Protein AF-A0A4P9VRF8-F1 (afdb_monomer_lite)

Organism: NCBI:txid202772

Foldseek 3Di:
DDQPPPQQDPLLVVLLVVQVVVQVVCCVPPVDGDQAAEDAPVSVVSNVVSVVVVVDDDQDDRVNHGYDYPPPPD

pLDDT: mean 77.11, std 12.26, range [41.97, 89.56]

Sequence (74 aa):
MEICRTFLSKKSAKTIHRAQQYIHYYQLAKKRRPPCITVHPDEYQALKNDMAQCHHQPPFTLQGVPVKAVNTVH

Structure (mmCIF, N/CA/C/O backbone):
data_AF-A0A4P9VRF8-F1
#
_entry.id   AF-A0A4P9VRF8-F1
#
loop_
_atom_site.group_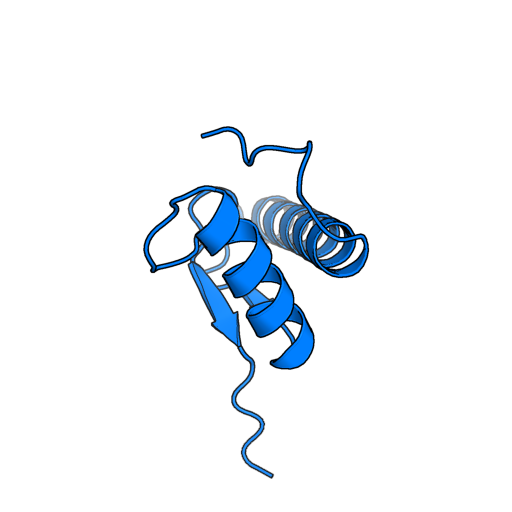PDB
_atom_site.id
_atom_site.type_symbol
_atom_site.label_atom_id
_atom_site.label_alt_id
_atom_site.label_comp_id
_atom_site.label_asym_id
_atom_site.label_entity_id
_atom_site.label_seq_id
_atom_site.pdbx_PDB_ins_code
_atom_site.Cartn_x
_atom_site.Cartn_y
_atom_site.Cartn_z
_atom_site.occupancy
_atom_site.B_iso_or_equiv
_atom_site.auth_seq_id
_atom_site.auth_comp_id
_atom_site.auth_asym_id
_atom_site.auth_atom_id
_atom_site.pdbx_PDB_model_num
ATOM 1 N N . MET A 1 1 ? 11.069 -0.747 9.679 1.00 43.81 1 MET A N 1
ATOM 2 C CA . MET A 1 1 ? 11.611 -1.270 8.408 1.00 43.81 1 MET A CA 1
ATOM 3 C C . MET A 1 1 ? 11.602 -0.134 7.404 1.00 43.81 1 MET A C 1
ATOM 5 O O . MET A 1 1 ? 10.529 0.281 6.980 1.00 43.81 1 MET A O 1
ATOM 9 N N . GLU A 1 2 ? 12.775 0.434 7.135 1.00 46.47 2 GLU A N 1
ATOM 10 C CA . GLU A 1 2 ? 12.963 1.500 6.149 1.00 46.47 2 GLU A CA 1
ATOM 11 C C . GLU A 1 2 ? 13.035 0.884 4.753 1.00 46.47 2 GLU A C 1
ATOM 13 O O . GLU A 1 2 ? 13.901 0.066 4.469 1.00 46.47 2 GLU A O 1
ATOM 18 N N . ILE A 1 3 ? 12.091 1.256 3.892 1.00 56.81 3 ILE A N 1
ATOM 19 C CA . ILE A 1 3 ? 12.156 0.952 2.463 1.00 56.81 3 ILE A CA 1
ATOM 20 C C . ILE A 1 3 ? 13.355 1.739 1.924 1.00 56.81 3 ILE A C 1
ATOM 22 O O . ILE A 1 3 ? 13.400 2.954 2.133 1.00 56.81 3 ILE A O 1
ATOM 26 N N . CYS A 1 4 ? 14.316 1.082 1.268 1.00 54.72 4 CYS A N 1
ATOM 27 C CA . CYS A 1 4 ? 15.479 1.743 0.674 1.00 54.72 4 CYS A CA 1
ATOM 28 C C . CYS A 1 4 ? 15.014 2.830 -0.309 1.00 54.72 4 CYS A C 1
ATOM 30 O O . CYS A 1 4 ? 14.672 2.559 -1.459 1.00 54.72 4 CYS A O 1
ATOM 32 N N . ARG A 1 5 ? 14.978 4.085 0.156 1.00 54.69 5 ARG A N 1
ATOM 33 C CA . ARG A 1 5 ? 14.507 5.246 -0.618 1.00 54.69 5 ARG A CA 1
ATOM 34 C C . ARG A 1 5 ? 15.327 5.489 -1.886 1.00 54.69 5 ARG A C 1
ATOM 36 O O . ARG A 1 5 ? 14.849 6.171 -2.782 1.00 54.69 5 ARG A O 1
ATOM 43 N N . THR A 1 6 ? 16.530 4.928 -1.961 1.00 56.47 6 THR A N 1
ATOM 44 C CA . THR A 1 6 ? 17.503 5.117 -3.039 1.00 56.47 6 THR A CA 1
ATOM 45 C C . THR A 1 6 ? 17.140 4.420 -4.351 1.00 56.47 6 THR A C 1
ATOM 47 O O . THR A 1 6 ? 17.660 4.829 -5.382 1.00 56.47 6 THR A O 1
ATOM 50 N N . PHE A 1 7 ? 16.243 3.425 -4.343 1.00 60.00 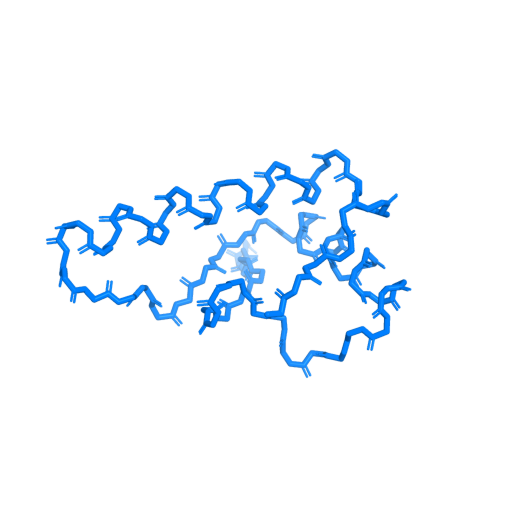7 PHE A N 1
ATOM 51 C CA . PHE A 1 7 ? 15.914 2.643 -5.547 1.00 60.00 7 PHE A CA 1
ATOM 52 C C . PHE A 1 7 ? 14.457 2.737 -5.996 1.00 60.00 7 PHE A C 1
ATOM 54 O O . PHE A 1 7 ? 14.129 2.198 -7.040 1.00 60.00 7 PHE A O 1
ATOM 61 N N . LEU A 1 8 ? 13.590 3.450 -5.268 1.00 67.44 8 LEU A N 1
ATOM 62 C CA . LEU A 1 8 ? 12.172 3.531 -5.617 1.00 67.44 8 LEU A CA 1
ATOM 63 C C . LEU A 1 8 ? 11.943 4.357 -6.890 1.00 67.44 8 LEU A C 1
ATOM 65 O O . LEU A 1 8 ? 12.144 5.574 -6.909 1.00 67.44 8 LEU A O 1
ATOM 69 N N . SER A 1 9 ? 11.394 3.724 -7.924 1.00 73.81 9 SER A N 1
ATOM 70 C CA . SER A 1 9 ? 10.845 4.422 -9.085 1.00 73.81 9 SER A CA 1
ATOM 71 C C . SER A 1 9 ? 9.804 5.473 -8.681 1.00 73.81 9 SER A C 1
ATOM 73 O O . SER A 1 9 ? 9.031 5.291 -7.736 1.00 73.81 9 SER A O 1
ATOM 75 N N . LYS A 1 10 ? 9.698 6.563 -9.460 1.00 77.56 10 LYS A N 1
ATOM 76 C CA . LYS A 1 10 ? 8.709 7.643 -9.237 1.00 77.56 10 LYS A CA 1
ATOM 77 C C . LYS A 1 10 ? 7.276 7.113 -9.075 1.00 77.56 10 LYS A C 1
ATOM 79 O O . LYS A 1 10 ? 6.508 7.655 -8.281 1.00 77.56 10 LYS A O 1
ATOM 84 N N . LYS A 1 11 ? 6.925 6.046 -9.809 1.00 76.94 11 LYS A N 1
ATOM 85 C CA . LYS A 1 11 ? 5.634 5.348 -9.687 1.00 76.94 11 LYS A CA 1
ATOM 86 C C . LYS A 1 11 ? 5.466 4.734 -8.294 1.00 76.94 11 LYS A C 1
ATOM 88 O O . LYS A 1 11 ? 4.518 5.078 -7.598 1.00 76.94 11 LYS A O 1
ATOM 93 N N . SER A 1 12 ? 6.423 3.926 -7.847 1.00 78.69 12 SER A N 1
ATOM 94 C CA . SER A 1 12 ? 6.404 3.270 -6.535 1.00 78.69 12 SER A CA 1
ATOM 95 C C . SER A 1 12 ? 6.410 4.269 -5.379 1.00 78.69 12 SER A C 1
ATOM 97 O O . SER A 1 12 ? 5.643 4.112 -4.432 1.00 78.69 12 SER A O 1
ATOM 99 N N . ALA A 1 13 ? 7.176 5.359 -5.485 1.00 81.38 13 ALA A N 1
ATOM 100 C CA . ALA A 1 13 ? 7.162 6.446 -4.504 1.00 81.38 13 ALA A CA 1
ATOM 101 C C . ALA A 1 13 ? 5.771 7.095 -4.374 1.00 81.38 13 ALA A C 1
ATOM 103 O O . ALA A 1 13 ? 5.280 7.302 -3.261 1.00 81.38 13 ALA A O 1
ATOM 104 N N . LYS A 1 14 ? 5.097 7.360 -5.501 1.00 84.69 14 LYS A N 1
ATOM 105 C CA . LYS A 1 14 ? 3.726 7.894 -5.518 1.00 84.69 14 LYS A CA 1
ATOM 106 C C . LYS A 1 14 ? 2.732 6.915 -4.892 1.00 84.69 14 LYS A C 1
ATOM 108 O O . LYS A 1 14 ? 1.877 7.335 -4.111 1.00 84.69 14 LYS A O 1
ATOM 113 N N . THR A 1 15 ? 2.860 5.623 -5.186 1.00 82.88 15 THR A N 1
ATOM 114 C CA . THR A 1 15 ? 2.005 4.580 -4.609 1.00 82.88 15 THR A CA 1
ATOM 115 C C . THR A 1 15 ? 2.200 4.460 -3.102 1.00 82.88 15 THR A C 1
ATOM 117 O O . THR A 1 15 ? 1.219 4.412 -2.364 1.00 82.88 15 THR A O 1
ATOM 120 N N . ILE A 1 16 ? 3.447 4.494 -2.621 1.00 83.62 16 ILE A N 1
ATOM 121 C CA . ILE A 1 16 ? 3.763 4.488 -1.187 1.00 83.62 16 ILE A CA 1
ATOM 122 C C . ILE A 1 16 ? 3.166 5.716 -0.503 1.00 83.62 16 ILE A C 1
ATOM 124 O O . ILE A 1 16 ? 2.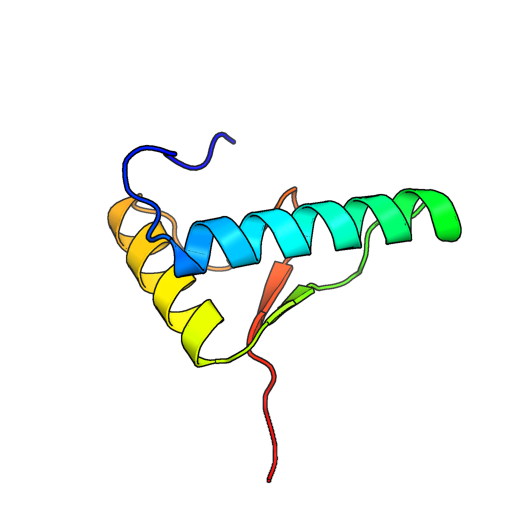547 5.581 0.549 1.00 83.62 16 ILE A O 1
ATOM 128 N N . HIS A 1 17 ? 3.289 6.898 -1.106 1.00 86.12 17 HIS A N 1
ATOM 129 C CA . HIS A 1 17 ? 2.717 8.119 -0.546 1.00 86.12 17 HIS A CA 1
ATOM 130 C C . HIS A 1 17 ? 1.186 8.041 -0.438 1.00 86.12 17 HIS A C 1
ATOM 132 O O . HIS A 1 17 ? 0.617 8.320 0.616 1.00 86.12 17 HIS A O 1
ATOM 138 N N . ARG A 1 18 ? 0.506 7.569 -1.491 1.00 86.31 18 ARG A N 1
ATOM 139 C CA . ARG A 1 18 ? -0.950 7.336 -1.473 1.00 86.31 18 ARG A CA 1
ATOM 140 C C . ARG A 1 18 ? -1.356 6.311 -0.417 1.00 86.31 18 ARG A C 1
ATOM 142 O O . ARG A 1 18 ? -2.301 6.540 0.331 1.00 86.31 18 ARG A O 1
ATOM 149 N N . ALA A 1 19 ? -0.621 5.208 -0.324 1.00 85.12 19 ALA A N 1
ATOM 150 C CA . ALA A 1 19 ? -0.819 4.179 0.688 1.00 85.12 19 ALA A CA 1
ATOM 151 C C . ALA A 1 19 ? -0.674 4.746 2.110 1.00 85.12 19 ALA A C 1
ATOM 153 O O . ALA A 1 19 ? -1.498 4.456 2.975 1.00 85.12 19 ALA A O 1
ATOM 154 N N . GLN A 1 20 ? 0.328 5.596 2.348 1.00 87.44 20 GLN A N 1
ATOM 155 C CA . GLN A 1 20 ? 0.520 6.290 3.622 1.00 87.44 20 GLN A CA 1
ATOM 156 C C . GLN A 1 20 ? -0.662 7.200 3.957 1.00 87.44 20 GLN A C 1
ATOM 158 O O . GLN A 1 20 ? -1.185 7.108 5.066 1.00 87.44 20 GLN A O 1
ATOM 163 N N . GLN A 1 21 ? -1.116 8.023 3.008 1.00 88.56 21 GLN A N 1
ATOM 164 C CA . GLN A 1 21 ? -2.284 8.883 3.211 1.00 88.56 21 GLN A CA 1
ATOM 165 C C . GLN A 1 21 ? -3.551 8.070 3.491 1.00 88.56 21 GLN A C 1
ATOM 167 O O . GLN A 1 21 ? -4.316 8.420 4.385 1.00 88.56 21 GLN A O 1
ATOM 172 N N . TYR A 1 22 ? -3.747 6.953 2.791 1.00 86.06 22 TYR A N 1
ATOM 173 C CA . TYR A 1 22 ? -4.892 6.073 3.008 1.00 86.06 22 TYR A CA 1
ATOM 174 C C . TYR A 1 22 ? -4.871 5.416 4.393 1.00 86.06 22 TYR A C 1
ATOM 176 O O . TYR A 1 22 ? -5.881 5.421 5.095 1.00 86.06 22 TYR A O 1
ATOM 184 N N . ILE A 1 23 ? -3.716 4.896 4.825 1.00 86.94 23 ILE A N 1
ATOM 185 C CA . ILE A 1 23 ? -3.547 4.352 6.180 1.00 86.94 23 ILE A CA 1
ATOM 186 C C . ILE A 1 23 ? -3.832 5.429 7.222 1.00 86.94 23 ILE A C 1
ATOM 188 O O . ILE A 1 23 ? -4.569 5.168 8.171 1.00 86.94 23 ILE A O 1
ATOM 192 N N . HIS A 1 24 ? -3.284 6.628 7.028 1.00 88.25 24 HIS A N 1
ATOM 193 C CA . HIS A 1 24 ? -3.476 7.752 7.934 1.00 88.25 24 HIS A CA 1
ATOM 194 C C . HIS A 1 24 ? -4.960 8.133 8.026 1.00 88.25 24 HIS A C 1
ATOM 196 O O . HIS A 1 24 ? -5.507 8.231 9.121 1.00 88.25 24 HIS A O 1
ATOM 202 N N . TYR A 1 25 ? -5.647 8.257 6.890 1.00 88.00 25 TYR A N 1
ATOM 203 C CA . TYR A 1 25 ? -7.083 8.525 6.845 1.00 88.00 25 TYR A CA 1
ATOM 204 C C . TYR A 1 25 ? -7.893 7.451 7.581 1.00 88.00 25 TYR A C 1
ATOM 206 O O . TYR A 1 25 ? -8.757 7.774 8.391 1.00 88.00 25 TYR A O 1
ATOM 214 N N . TYR A 1 26 ? -7.594 6.168 7.360 1.00 86.44 26 TYR A N 1
ATOM 215 C CA . TYR A 1 26 ? -8.299 5.064 8.016 1.00 86.44 26 TYR A CA 1
ATOM 216 C C . TYR A 1 26 ? -8.050 5.041 9.532 1.00 86.44 26 TYR A C 1
ATOM 218 O O . TYR A 1 26 ? -8.966 4.771 10.312 1.00 86.44 26 TYR A O 1
ATOM 226 N N . GLN A 1 27 ? -6.828 5.368 9.958 1.00 85.31 27 GLN A N 1
ATOM 227 C CA . GLN A 1 27 ? -6.481 5.519 11.368 1.00 85.31 27 GLN A CA 1
ATOM 228 C C . GLN A 1 27 ? -7.238 6.680 12.011 1.00 85.31 27 GLN A C 1
ATOM 230 O O . GLN A 1 27 ? -7.778 6.501 13.098 1.00 85.31 27 GLN A O 1
ATOM 235 N N . LEU A 1 28 ? -7.344 7.829 11.341 1.00 88.06 28 LEU A N 1
ATOM 236 C CA . LEU A 1 28 ? -8.118 8.964 11.847 1.00 88.06 28 LEU A CA 1
ATOM 237 C C . LEU A 1 28 ? -9.621 8.657 11.898 1.00 88.06 28 LEU A C 1
ATOM 239 O O . LEU A 1 2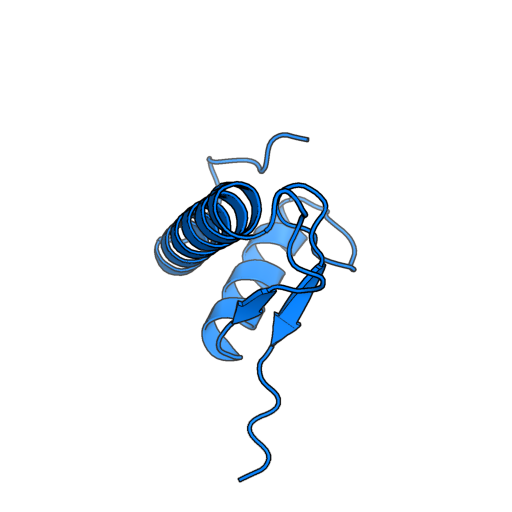8 ? -10.257 8.862 12.928 1.00 88.06 28 LEU A O 1
ATOM 243 N N . ALA A 1 29 ? -10.186 8.125 10.813 1.00 89.56 29 ALA A N 1
ATOM 244 C CA . ALA A 1 29 ? -11.627 7.922 10.675 1.00 89.56 29 ALA A CA 1
ATOM 245 C C . ALA A 1 29 ? -12.155 6.735 11.493 1.00 89.56 29 ALA A C 1
ATOM 247 O O . ALA A 1 29 ? -13.253 6.792 12.039 1.00 89.56 29 ALA A O 1
ATOM 248 N N . LYS A 1 30 ? -11.396 5.635 11.563 1.00 83.81 30 LYS A N 1
ATOM 249 C CA . LYS A 1 30 ? -11.857 4.365 12.148 1.00 83.81 30 LYS A CA 1
ATOM 250 C C . LYS A 1 30 ? -11.046 3.916 13.361 1.00 83.81 30 LYS A C 1
ATOM 252 O O . LYS A 1 30 ? -11.334 2.843 13.886 1.00 83.81 30 LYS A O 1
ATOM 257 N N . LYS A 1 31 ? -10.027 4.680 13.790 1.00 85.50 31 LYS A N 1
ATOM 258 C CA . LYS A 1 31 ? -9.073 4.309 14.862 1.00 85.50 31 LYS A CA 1
ATOM 259 C C . LYS A 1 31 ? -8.470 2.911 14.679 1.00 85.50 31 LYS A C 1
ATOM 261 O O . LYS A 1 31 ? -8.099 2.242 15.640 1.00 85.50 31 LYS A O 1
ATOM 266 N N . ARG A 1 32 ? -8.397 2.438 13.432 1.00 83.94 32 ARG A N 1
ATOM 267 C CA . ARG A 1 32 ? -7.932 1.097 13.055 1.00 83.94 32 ARG A CA 1
ATOM 268 C C . ARG A 1 32 ? -7.088 1.190 11.791 1.00 83.94 32 ARG A C 1
ATOM 270 O O . ARG A 1 32 ? -7.155 2.171 11.058 1.00 83.94 32 ARG A O 1
ATOM 277 N N . ARG A 1 33 ? -6.277 0.165 11.532 1.00 82.50 33 ARG A N 1
ATOM 278 C CA . ARG A 1 33 ? -5.536 0.050 10.269 1.00 82.50 33 ARG A CA 1
ATOM 279 C C . ARG A 1 33 ? -6.447 -0.519 9.176 1.00 82.50 33 ARG A C 1
ATOM 281 O O . ARG A 1 33 ? -7.320 -1.332 9.494 1.00 82.50 33 ARG A O 1
ATOM 288 N N . PRO A 1 34 ? -6.266 -0.113 7.909 1.00 86.19 34 PRO A N 1
ATOM 289 C CA . PRO A 1 34 ? -6.976 -0.748 6.813 1.00 86.19 34 PRO A CA 1
ATOM 290 C C . PRO A 1 34 ? -6.535 -2.217 6.688 1.00 86.19 34 PRO A C 1
ATOM 292 O O . PRO A 1 34 ? -5.375 -2.527 6.961 1.00 86.19 34 PRO A O 1
ATOM 295 N N . PRO A 1 35 ? -7.438 -3.128 6.290 1.00 85.12 35 PRO A N 1
ATOM 296 C CA . PRO A 1 35 ? -7.126 -4.554 6.191 1.00 85.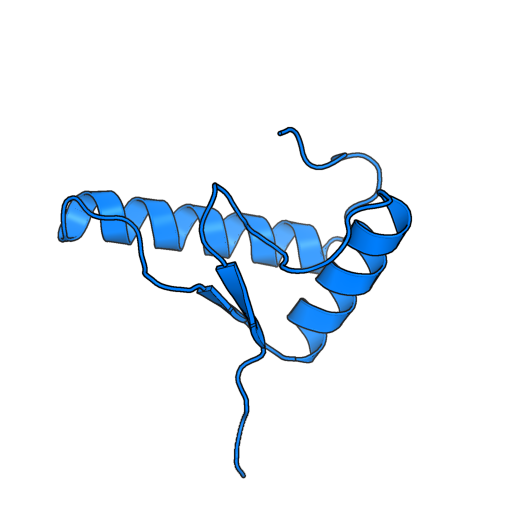12 35 PRO A CA 1
ATOM 297 C C . PRO A 1 35 ? -6.170 -4.863 5.032 1.00 85.12 35 PRO A C 1
ATOM 299 O O . PRO A 1 35 ? -5.353 -5.773 5.128 1.00 85.12 35 PRO A O 1
ATOM 302 N N . CYS A 1 36 ? -6.266 -4.109 3.937 1.00 87.00 36 CYS A N 1
ATOM 303 C CA . CYS A 1 36 ? -5.345 -4.174 2.812 1.00 87.00 36 CYS A CA 1
ATOM 304 C C . CYS A 1 36 ? -5.356 -2.855 2.031 1.00 87.00 36 CYS A C 1
ATOM 306 O O . CYS A 1 36 ? -6.290 -2.057 2.150 1.00 87.00 36 CYS A O 1
ATOM 308 N N . ILE A 1 37 ? -4.305 -2.638 1.246 1.00 87.12 37 ILE A N 1
ATOM 309 C CA . ILE A 1 37 ? -4.182 -1.523 0.308 1.00 87.12 37 ILE A CA 1
ATOM 310 C C . ILE A 1 37 ? -4.246 -2.111 -1.088 1.00 87.12 37 ILE A C 1
ATOM 312 O O . ILE A 1 37 ? -3.397 -2.912 -1.472 1.00 87.12 37 ILE A O 1
ATOM 316 N N . THR A 1 38 ? -5.261 -1.719 -1.837 1.00 87.06 38 THR A N 1
ATOM 317 C CA . THR A 1 38 ? -5.421 -2.110 -3.230 1.00 87.06 38 THR A CA 1
ATOM 318 C C . THR A 1 38 ? -4.803 -1.051 -4.130 1.00 87.06 38 THR A C 1
ATOM 320 O O . THR A 1 38 ? -5.123 0.130 -3.999 1.00 87.06 38 THR A O 1
ATOM 323 N N . VAL A 1 39 ? -3.924 -1.463 -5.036 1.00 85.81 39 VAL A N 1
ATOM 324 C CA . VAL A 1 39 ? -3.259 -0.582 -6.010 1.00 85.81 39 VAL A CA 1
ATOM 325 C C . VAL A 1 39 ? -3.429 -1.145 -7.417 1.00 85.81 39 VAL A C 1
ATOM 327 O O . VAL A 1 39 ? -3.749 -2.325 -7.572 1.00 85.81 39 VAL A O 1
ATOM 330 N N . HIS A 1 40 ? -3.221 -0.330 -8.450 1.00 85.31 40 HIS A N 1
ATOM 331 C CA . HIS A 1 40 ? -3.298 -0.826 -9.827 1.00 85.31 40 HIS A CA 1
ATOM 332 C C . HIS A 1 40 ? -2.267 -1.937 -10.094 1.00 85.31 40 HIS A C 1
ATOM 334 O O . HIS A 1 40 ? -1.195 -1.914 -9.486 1.00 85.31 40 HIS A O 1
ATOM 340 N N . PRO A 1 41 ? -2.534 -2.884 -11.015 1.00 84.69 41 PRO A N 1
ATOM 341 C CA . PRO A 1 41 ? -1.596 -3.961 -11.336 1.00 84.69 41 PRO A CA 1
ATOM 342 C C . PRO A 1 41 ? -0.238 -3.430 -11.810 1.00 84.69 41 PRO A C 1
ATOM 344 O O . PRO A 1 41 ? 0.793 -3.904 -11.342 1.00 84.69 41 PRO A O 1
ATOM 347 N N . ASP A 1 42 ? -0.226 -2.380 -12.639 1.00 84.88 42 ASP A N 1
ATOM 348 C CA . ASP A 1 42 ? 0.999 -1.694 -13.073 1.00 84.88 42 ASP A CA 1
ATOM 349 C C . ASP A 1 42 ? 1.797 -1.096 -11.907 1.00 84.88 42 ASP A C 1
ATOM 351 O O . ASP A 1 42 ? 3.023 -1.204 -11.847 1.00 84.88 42 ASP A O 1
ATOM 355 N N . GLU A 1 43 ? 1.104 -0.458 -10.958 1.00 83.88 43 GLU A N 1
ATOM 356 C CA . GLU A 1 43 ? 1.729 0.111 -9.761 1.00 83.88 43 GLU A CA 1
ATOM 357 C C . GLU A 1 43 ? 2.246 -0.996 -8.834 1.00 83.88 43 GLU A C 1
ATOM 359 O O . GLU A 1 43 ? 3.323 -0.857 -8.255 1.00 83.88 43 GLU A O 1
ATOM 364 N N . TYR A 1 44 ? 1.512 -2.107 -8.722 1.00 85.12 44 TYR A N 1
ATOM 365 C CA . TYR A 1 44 ? 1.911 -3.286 -7.959 1.00 85.12 44 TYR A CA 1
ATOM 366 C C . TYR A 1 44 ? 3.151 -3.952 -8.555 1.00 85.12 44 TYR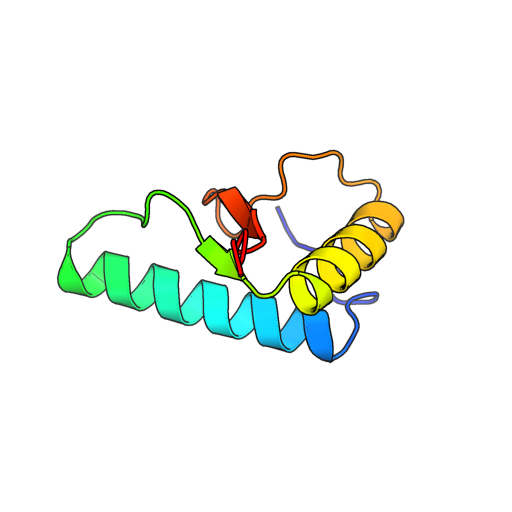 A C 1
ATOM 368 O O . TYR A 1 44 ? 4.049 -4.349 -7.817 1.00 85.12 44 TYR A O 1
ATOM 376 N N . GLN A 1 45 ? 3.229 -4.055 -9.882 1.00 84.12 45 GLN A N 1
ATOM 377 C CA . GLN A 1 45 ? 4.374 -4.641 -10.570 1.00 84.12 45 GLN A CA 1
ATOM 378 C C . GLN A 1 45 ? 5.620 -3.762 -10.443 1.00 84.12 45 GLN A C 1
ATOM 380 O O . GLN A 1 45 ? 6.703 -4.291 -10.196 1.00 84.12 45 GLN A O 1
ATOM 385 N N . ALA A 1 46 ? 5.472 -2.436 -10.535 1.00 83.69 46 ALA A N 1
ATOM 386 C CA . ALA A 1 46 ? 6.559 -1.502 -10.248 1.00 83.69 46 ALA A CA 1
ATOM 387 C C . ALA A 1 46 ? 7.069 -1.682 -8.809 1.00 83.69 46 ALA A C 1
ATOM 389 O O . ALA A 1 46 ? 8.244 -1.977 -8.613 1.00 83.69 46 ALA A O 1
ATOM 390 N N . LEU A 1 47 ? 6.165 -1.652 -7.823 1.00 81.00 47 LEU A N 1
ATOM 391 C CA . LEU A 1 47 ? 6.486 -1.916 -6.416 1.00 81.00 47 LEU A CA 1
ATOM 392 C C . LEU A 1 47 ? 7.188 -3.260 -6.221 1.00 81.00 47 LEU A C 1
ATOM 394 O O . LEU A 1 47 ? 8.178 -3.330 -5.505 1.00 81.00 47 LEU A O 1
ATOM 398 N N . LYS A 1 48 ? 6.704 -4.320 -6.871 1.00 80.00 48 LYS A N 1
ATOM 399 C CA . LYS A 1 48 ? 7.311 -5.651 -6.812 1.00 80.00 48 LYS A CA 1
ATOM 400 C C . LYS A 1 48 ? 8.744 -5.635 -7.341 1.00 80.00 48 LYS A C 1
ATOM 402 O O . LYS A 1 48 ? 9.607 -6.232 -6.709 1.00 80.00 48 LYS A O 1
ATOM 407 N N . ASN A 1 49 ? 9.001 -4.962 -8.461 1.00 82.06 49 ASN A N 1
ATOM 408 C CA . ASN A 1 49 ? 10.343 -4.853 -9.033 1.00 82.06 49 ASN A CA 1
ATOM 409 C C . ASN A 1 49 ? 11.280 -4.041 -8.130 1.00 82.06 49 ASN A C 1
ATOM 411 O O . ASN A 1 49 ? 12.378 -4.504 -7.832 1.00 82.06 49 ASN A O 1
ATOM 415 N N . ASP A 1 50 ? 10.835 -2.885 -7.631 1.00 80.00 50 ASP A N 1
ATOM 416 C CA . ASP A 1 50 ? 11.621 -2.061 -6.705 1.00 80.00 50 ASP A CA 1
ATOM 417 C C . ASP A 1 50 ? 11.911 -2.806 -5.385 1.00 80.00 50 ASP A C 1
ATOM 419 O O . ASP A 1 50 ? 13.017 -2.753 -4.846 1.00 80.00 50 ASP A O 1
ATOM 423 N N . MET A 1 51 ? 10.933 -3.552 -4.858 1.00 74.88 51 MET A N 1
ATOM 424 C CA . MET A 1 51 ? 11.102 -4.333 -3.629 1.00 74.88 51 MET A CA 1
ATOM 425 C C . MET A 1 51 ? 11.953 -5.590 -3.843 1.00 74.88 51 MET A C 1
ATOM 427 O O . MET A 1 51 ? 12.714 -5.951 -2.947 1.00 74.88 51 MET A O 1
ATOM 431 N N . ALA A 1 52 ? 11.895 -6.216 -5.022 1.00 74.50 52 ALA A N 1
ATOM 432 C CA . ALA A 1 52 ? 12.788 -7.313 -5.390 1.00 74.50 52 ALA A CA 1
ATOM 433 C C . ALA A 1 52 ? 14.253 -6.852 -5.448 1.00 74.50 52 ALA A C 1
ATOM 435 O O . ALA A 1 52 ? 15.129 -7.561 -4.959 1.00 74.50 52 ALA A O 1
ATOM 436 N N . GLN A 1 53 ? 14.515 -5.639 -5.951 1.00 72.50 53 GLN A N 1
ATOM 437 C CA . GLN A 1 53 ? 15.851 -5.027 -5.892 1.00 72.50 53 GLN A CA 1
ATOM 438 C C . GLN A 1 53 ? 16.320 -4.774 -4.454 1.00 72.50 53 GLN A C 1
ATOM 440 O O . GLN A 1 53 ? 17.509 -4.849 -4.169 1.00 72.50 53 GLN A O 1
ATOM 445 N N . CYS A 1 54 ? 15.388 -4.544 -3.530 1.00 68.81 54 CYS A N 1
ATOM 446 C CA . CYS A 1 54 ? 15.674 -4.411 -2.103 1.00 68.81 54 CYS A CA 1
ATOM 447 C C . CYS A 1 54 ? 15.687 -5.759 -1.353 1.00 68.81 54 CYS A C 1
ATOM 449 O O . CYS A 1 54 ? 15.615 -5.763 -0.126 1.00 68.81 54 CYS A O 1
ATOM 451 N N . HIS A 1 55 ? 15.731 -6.900 -2.059 1.00 65.00 55 HIS A N 1
ATOM 452 C CA . HIS A 1 55 ? 15.704 -8.254 -1.481 1.00 65.00 55 HIS A CA 1
ATOM 453 C C . HIS A 1 55 ? 14.491 -8.525 -0.563 1.00 65.00 55 HIS A C 1
ATOM 455 O O . HIS A 1 55 ? 14.529 -9.396 0.309 1.00 65.00 55 HIS A O 1
ATOM 461 N N . HIS A 1 56 ? 13.382 -7.807 -0.755 1.00 67.81 56 HIS A N 1
ATOM 462 C CA . HIS A 1 56 ? 12.159 -8.030 0.007 1.00 67.81 56 HIS A CA 1
ATOM 463 C C . HIS A 1 56 ? 11.310 -9.132 -0.631 1.00 67.81 56 HIS A C 1
ATOM 465 O O . HIS A 1 56 ? 10.842 -9.008 -1.764 1.00 67.81 56 HIS A O 1
ATOM 471 N N . GLN A 1 57 ? 11.071 -10.202 0.128 1.00 62.34 57 GLN A N 1
ATOM 472 C CA . GLN A 1 57 ? 10.168 -11.280 -0.269 1.00 62.34 57 GLN A CA 1
ATOM 473 C C . GLN A 1 57 ? 8.698 -10.909 0.017 1.00 62.34 57 GLN A C 1
ATOM 475 O O . GLN A 1 57 ? 8.421 -10.205 0.993 1.00 62.34 57 GLN A O 1
ATOM 480 N N . PRO A 1 58 ? 7.742 -11.365 -0.814 1.00 67.19 58 PRO A N 1
ATOM 481 C CA . PRO A 1 58 ? 6.315 -11.189 -0.553 1.00 67.19 58 PRO A CA 1
ATOM 482 C C . PRO A 1 58 ? 5.877 -11.952 0.717 1.00 67.19 58 PRO A C 1
ATOM 484 O O . PRO A 1 58 ? 6.452 -12.996 1.022 1.00 67.19 58 PRO A O 1
ATOM 487 N N . PRO A 1 59 ? 4.836 -11.490 1.441 1.00 68.88 59 PRO A N 1
ATOM 488 C CA . PRO A 1 59 ? 3.896 -10.432 1.069 1.00 68.88 59 PRO A CA 1
ATOM 489 C C . PRO A 1 59 ? 4.442 -9.011 1.269 1.00 68.88 59 PRO A C 1
ATOM 491 O O . PRO A 1 59 ? 4.980 -8.667 2.317 1.00 68.88 59 PRO A O 1
ATOM 494 N N . PHE A 1 60 ? 4.229 -8.151 0.270 1.00 77.25 60 PHE A N 1
ATOM 495 C CA . PHE A 1 60 ? 4.585 -6.737 0.364 1.00 77.25 60 PHE A CA 1
ATOM 496 C C . PHE A 1 60 ? 3.654 -6.025 1.342 1.00 77.25 60 PHE A C 1
ATOM 498 O O . PHE A 1 60 ? 2.435 -5.988 1.152 1.00 77.25 60 PHE A O 1
ATOM 505 N N . THR A 1 61 ? 4.234 -5.443 2.387 1.00 77.81 61 THR A N 1
ATOM 506 C CA . THR A 1 61 ? 3.489 -4.664 3.377 1.00 77.81 61 THR A CA 1
ATOM 507 C C . THR A 1 61 ? 3.988 -3.229 3.417 1.00 77.81 61 THR A C 1
ATOM 509 O O . THR A 1 61 ? 5.191 -2.993 3.509 1.00 77.81 61 THR A O 1
ATOM 512 N N . LEU A 1 62 ? 3.066 -2.268 3.412 1.00 78.75 62 LEU A N 1
ATOM 513 C CA . LEU A 1 62 ? 3.355 -0.859 3.661 1.00 78.75 62 LEU A CA 1
ATOM 514 C C . LEU A 1 62 ? 2.853 -0.506 5.059 1.00 78.75 62 LEU A C 1
ATOM 516 O O . LEU A 1 62 ? 1.664 -0.614 5.341 1.00 78.75 62 LEU A O 1
ATOM 520 N N . GLN A 1 63 ? 3.771 -0.126 5.953 1.00 77.94 63 GLN A N 1
ATOM 521 C CA . GLN A 1 63 ? 3.478 0.146 7.372 1.00 77.94 63 GLN A CA 1
ATOM 522 C C . GLN A 1 63 ? 2.701 -0.992 8.073 1.00 77.94 63 GLN A C 1
ATOM 524 O O . GLN A 1 63 ? 1.805 -0.753 8.886 1.00 77.94 63 GLN A O 1
ATOM 529 N N . GLY A 1 64 ? 3.023 -2.244 7.733 1.00 77.00 64 GLY A N 1
ATOM 530 C CA . GLY A 1 64 ? 2.348 -3.428 8.272 1.00 77.00 64 GLY A CA 1
ATOM 531 C C . GLY A 1 64 ? 0.957 -3.698 7.688 1.00 77.00 64 GLY A C 1
ATOM 532 O O . GLY A 1 64 ? 0.249 -4.551 8.214 1.00 77.00 64 GLY A O 1
ATOM 533 N N . VAL A 1 65 ? 0.553 -2.996 6.624 1.00 83.88 65 VAL A N 1
ATOM 534 C CA . VAL A 1 65 ? -0.678 -3.281 5.876 1.00 83.88 65 VAL A CA 1
ATOM 535 C C . VAL A 1 65 ? -0.326 -3.974 4.558 1.00 83.88 65 VAL A C 1
ATOM 537 O O . VAL A 1 65 ? 0.503 -3.447 3.811 1.00 83.88 65 VAL A O 1
ATOM 540 N N . PRO A 1 66 ? -0.929 -5.133 4.241 1.00 85.81 66 PRO A N 1
ATOM 541 C CA . PRO A 1 66 ? -0.637 -5.849 3.007 1.00 85.81 66 PRO A CA 1
ATOM 542 C C . PRO A 1 66 ? -1.119 -5.071 1.781 1.00 85.81 66 PRO A C 1
ATOM 544 O O . PRO A 1 66 ? -2.246 -4.570 1.749 1.00 85.81 66 PRO A O 1
ATOM 547 N N . VAL A 1 67 ? -0.269 -5.009 0.758 1.00 85.44 67 VAL A N 1
ATOM 548 C CA . VAL A 1 67 ? -0.592 -4.425 -0.547 1.00 85.44 67 VAL A CA 1
ATOM 549 C C . VAL A 1 67 ? -1.013 -5.531 -1.509 1.00 85.44 67 VAL A C 1
ATOM 551 O O . VAL A 1 67 ? -0.347 -6.562 -1.614 1.00 85.44 67 VAL A O 1
ATOM 554 N N . LYS A 1 68 ? -2.112 -5.314 -2.229 1.00 86.50 68 LYS A N 1
ATOM 555 C CA . LYS A 1 68 ? -2.637 -6.215 -3.257 1.00 86.50 68 LYS A CA 1
ATOM 556 C C . LYS A 1 68 ? -2.876 -5.441 -4.552 1.00 86.50 68 LYS A C 1
ATOM 558 O O . LYS A 1 68 ? -3.269 -4.277 -4.510 1.00 86.50 68 LYS A O 1
ATOM 563 N N . ALA A 1 69 ? -2.660 -6.089 -5.692 1.00 85.81 69 ALA A N 1
ATOM 564 C CA . ALA A 1 69 ? -3.157 -5.569 -6.959 1.00 85.81 69 ALA A CA 1
ATOM 565 C C . ALA A 1 69 ? -4.693 -5.637 -6.967 1.00 85.81 69 ALA A C 1
ATOM 567 O O . ALA A 1 69 ? -5.274 -6.582 -6.425 1.00 85.81 69 ALA A O 1
ATOM 568 N N . VAL A 1 70 ? -5.356 -4.649 -7.566 1.00 84.31 70 VAL A N 1
ATOM 569 C CA . VAL A 1 70 ? -6.771 -4.787 -7.919 1.00 84.31 70 VAL A CA 1
ATOM 570 C C . VAL A 1 70 ? -6.875 -5.891 -8.970 1.00 84.31 70 VAL A C 1
ATOM 572 O O . VAL A 1 70 ? -6.306 -5.780 -10.054 1.00 84.31 70 VAL A O 1
ATOM 575 N N . ASN A 1 71 ? -7.581 -6.975 -8.656 1.00 64.50 71 ASN A N 1
ATOM 576 C CA . ASN A 1 71 ? -8.042 -7.891 -9.690 1.00 64.50 71 ASN A CA 1
ATOM 577 C C . ASN A 1 71 ? -9.227 -7.197 -10.357 1.00 64.50 71 ASN A C 1
ATOM 579 O O . ASN A 1 71 ? -10.365 -7.354 -9.919 1.00 64.50 71 ASN A O 1
ATOM 583 N N . THR A 1 72 ? -8.971 -6.371 -11.369 1.00 50.19 72 THR A N 1
ATOM 584 C CA . THR A 1 72 ? -10.022 -6.000 -12.314 1.00 50.19 72 THR A CA 1
ATOM 585 C C . THR A 1 72 ? -10.424 -7.274 -13.042 1.00 50.19 72 THR A C 1
ATOM 587 O O . THR A 1 72 ? -9.777 -7.683 -14.000 1.00 50.19 72 THR A O 1
ATOM 590 N N . VAL A 1 73 ? -11.452 -7.939 -12.520 1.00 46.12 73 VAL A N 1
ATOM 591 C CA . VAL A 1 73 ? -12.301 -8.821 -13.314 1.00 46.12 73 VAL A CA 1
ATOM 592 C C . VAL A 1 73 ? -13.041 -7.870 -14.251 1.00 46.12 73 VAL A C 1
ATOM 594 O O . VAL A 1 73 ? -13.867 -7.084 -13.788 1.00 46.12 73 VAL A O 1
ATOM 597 N N . HIS A 1 74 ? -12.628 -7.835 -15.513 1.00 41.97 74 HIS A N 1
ATOM 598 C CA . HIS A 1 74 ? -13.334 -7.154 -16.592 1.00 41.97 74 HIS A CA 1
ATOM 599 C C . HIS A 1 74 ? -13.898 -8.221 -17.521 1.00 41.97 74 HIS A C 1
ATOM 601 O O . HIS A 1 74 ? -13.169 -9.215 -17.754 1.00 41.97 74 HIS A O 1
#

Radius of gyration: 12.3 Å; chains: 1; bounding box: 31×20×32 Å

Secondary structure (DSSP, 8-state):
----TTS--HHHHHHHHHHHHHHHHHHHHHSS--S-EEE-HHHHHHHHHHHHHTTPPSSPEETTEEEEE-----